Protein AF-A0AA35Y7M1-F1 (afdb_monomer_lite)

Sequence (107 aa):
MTPTKVMKHRSHSNFHRSIEGKSLMVQFGQAGLKLSQIKKAVNTIKTSNVANVTSKQCADVLSEHRKQHRGKYFYGLIKHFQDKTLVDSDQYFSVELPDDGYPRNIF

Organism: Lactuca saligna (NCBI:txid75948)

Secondary structure (DSSP, 8-state):
--------------GGG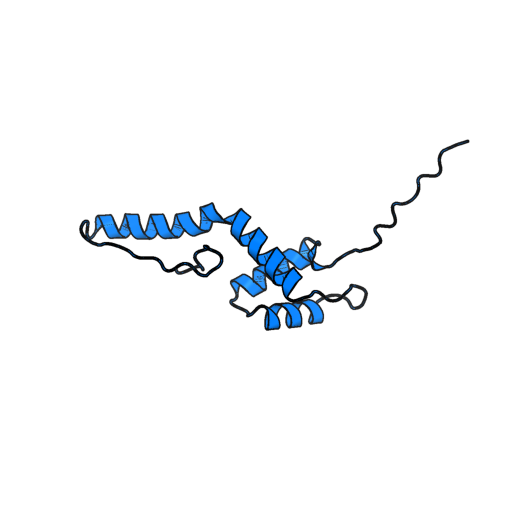SHHHHHHHHHHHHTT--HHHHHHHHHHHS-TTSPPPPHHHHHHHHHHHHHHTHHHHHHHHHHHHHHHHTT-TT-----PPPTTS------

Foldseek 3Di:
DDPDPPPPPPVAPALLVDPVSLVQLQVCVLVVDDLVVSQVVSQVPDDPVHDRDDSVSSVVSNLVVQVVCQVVQVVVVVVVVVVVCVVPVVDDDDDDDPPSRGDRNPD

Structure (mmCIF, N/CA/C/O backbone):
data_AF-A0AA35Y7M1-F1
#
_entry.id   AF-A0AA35Y7M1-F1
#
loop_
_atom_site.group_PDB
_atom_site.id
_atom_site.type_symbol
_atom_site.label_atom_id
_atom_site.label_alt_id
_atom_site.label_comp_id
_atom_site.label_asym_id
_atom_site.label_entity_id
_atom_site.label_seq_id
_atom_site.pdbx_PDB_ins_code
_atom_site.Cartn_x
_atom_site.Cartn_y
_atom_site.Cartn_z
_atom_site.occupancy
_atom_site.B_iso_or_equiv
_atom_site.auth_seq_id
_atom_site.auth_comp_id
_atom_site.auth_asym_id
_atom_site.auth_atom_id
_atom_site.pdbx_PDB_model_num
ATOM 1 N N . MET A 1 1 ? 24.820 35.621 -30.021 1.00 46.97 1 MET A N 1
ATOM 2 C CA . MET A 1 1 ? 24.951 34.306 -29.357 1.00 46.97 1 MET A CA 1
ATOM 3 C C . MET A 1 1 ? 23.638 33.991 -28.665 1.00 46.97 1 MET A C 1
ATOM 5 O O . MET A 1 1 ? 23.301 34.655 -27.695 1.00 46.97 1 MET A O 1
ATOM 9 N N . THR A 1 2 ? 22.869 33.046 -29.198 1.00 56.22 2 THR A N 1
ATOM 10 C CA . THR A 1 2 ? 21.597 32.605 -28.603 1.00 56.22 2 THR A CA 1
ATOM 11 C C . THR A 1 2 ? 21.890 31.395 -27.716 1.00 56.22 2 THR A C 1
ATOM 13 O O . THR A 1 2 ? 22.572 30.486 -28.194 1.00 56.22 2 THR A O 1
ATOM 16 N N . PRO A 1 3 ? 21.430 31.337 -26.454 1.00 54.94 3 PRO A N 1
ATOM 17 C CA . PRO A 1 3 ? 21.679 30.171 -25.624 1.00 54.94 3 PRO A CA 1
ATOM 18 C C . PRO A 1 3 ? 20.950 28.968 -26.227 1.00 54.94 3 PRO A C 1
ATOM 20 O O . PRO A 1 3 ? 19.723 28.966 -26.352 1.00 54.94 3 PRO A O 1
ATOM 23 N N . THR A 1 4 ? 21.703 27.943 -26.623 1.00 60.25 4 THR A N 1
ATOM 24 C CA . THR A 1 4 ? 21.148 26.665 -27.068 1.00 60.25 4 THR A CA 1
ATOM 25 C C . THR A 1 4 ? 20.400 26.059 -25.887 1.00 60.25 4 THR A C 1
ATOM 27 O O . THR A 1 4 ? 20.990 25.743 -24.853 1.00 60.25 4 THR A O 1
ATOM 30 N N . LYS A 1 5 ? 19.076 25.949 -26.009 1.00 59.44 5 LYS A N 1
ATOM 31 C CA . LYS A 1 5 ? 18.209 25.350 -24.995 1.00 59.44 5 LYS A CA 1
ATOM 32 C C . LYS A 1 5 ? 18.630 23.891 -24.835 1.00 59.44 5 LYS A C 1
ATOM 34 O O . LYS A 1 5 ? 18.255 23.049 -25.645 1.00 59.44 5 LYS A O 1
ATOM 39 N N . VAL A 1 6 ? 19.439 23.602 -23.817 1.00 59.50 6 VAL A N 1
ATOM 40 C CA . VAL A 1 6 ? 19.827 22.234 -23.472 1.00 59.50 6 VAL A CA 1
ATOM 41 C C . VAL A 1 6 ? 18.532 21.469 -23.216 1.00 59.50 6 VAL A C 1
ATOM 43 O O . VAL A 1 6 ? 17.821 21.739 -22.243 1.00 59.50 6 VAL A O 1
ATOM 46 N N . MET A 1 7 ? 18.179 20.554 -24.125 1.00 55.28 7 MET A N 1
ATOM 47 C CA . MET A 1 7 ? 17.119 19.584 -23.884 1.00 55.28 7 MET A CA 1
ATOM 48 C C . MET A 1 7 ? 17.495 18.868 -22.594 1.00 55.28 7 MET A C 1
ATOM 50 O O . MET A 1 7 ? 18.494 18.154 -22.549 1.00 55.28 7 MET A O 1
ATOM 54 N N . LYS A 1 8 ? 16.722 19.093 -21.525 1.00 58.91 8 LYS A N 1
ATOM 55 C CA . LYS A 1 8 ? 16.850 18.303 -20.303 1.00 58.91 8 LYS A CA 1
ATOM 56 C C . LYS A 1 8 ? 16.603 16.860 -20.710 1.00 58.91 8 LYS A C 1
ATOM 58 O O . LYS A 1 8 ? 15.454 16.459 -20.893 1.00 58.91 8 LYS A O 1
ATOM 63 N N . HIS A 1 9 ? 17.676 16.101 -20.885 1.00 54.00 9 HIS A N 1
ATOM 64 C CA . HIS A 1 9 ? 17.607 14.666 -21.047 1.00 54.00 9 HIS A CA 1
ATOM 65 C C . HIS A 1 9 ? 16.936 14.161 -19.764 1.00 54.00 9 HIS A C 1
ATOM 67 O O . HIS A 1 9 ? 17.536 14.201 -18.690 1.00 54.00 9 HIS A O 1
ATOM 73 N N . ARG A 1 10 ? 15.641 13.807 -19.819 1.00 55.72 10 ARG A N 1
ATOM 74 C CA . ARG A 1 10 ? 14.951 13.149 -18.698 1.00 55.72 10 ARG A CA 1
ATOM 75 C C . ARG A 1 10 ? 15.538 11.743 -18.616 1.00 55.72 10 ARG A C 1
ATOM 77 O O . ARG A 1 10 ? 14.937 10.790 -19.090 1.00 55.72 10 ARG A O 1
ATOM 84 N N . SER A 1 11 ? 16.741 11.629 -18.064 1.00 55.16 11 SER A N 1
ATOM 85 C CA . SER A 1 11 ? 17.580 10.436 -18.168 1.00 55.16 11 SER A CA 1
ATOM 86 C C . SER A 1 11 ? 17.036 9.213 -17.433 1.00 55.16 11 SER A C 1
ATOM 88 O O . SER A 1 11 ? 17.593 8.138 -17.595 1.00 55.16 11 SER A O 1
ATOM 90 N N . HIS A 1 12 ? 15.930 9.306 -16.686 1.00 55.03 12 HIS A N 1
ATOM 91 C CA . HIS A 1 12 ? 15.341 8.146 -16.017 1.00 55.03 12 HIS A CA 1
ATOM 92 C C . HIS A 1 12 ? 13.812 8.251 -15.968 1.00 55.03 12 HIS A C 1
ATOM 94 O O . HIS A 1 12 ? 13.242 8.708 -14.971 1.00 55.03 12 HIS A O 1
ATOM 100 N N . SER A 1 1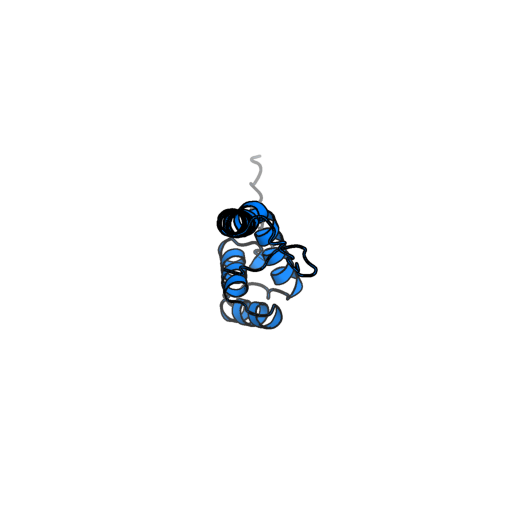3 ? 13.119 7.814 -17.028 1.00 57.50 13 SER A N 1
ATOM 101 C CA . SER A 1 13 ? 11.669 7.572 -16.986 1.00 57.50 13 SER A CA 1
ATOM 102 C C . SER A 1 13 ? 11.383 6.334 -16.129 1.00 57.50 13 SER A C 1
ATOM 104 O O . SER A 1 13 ? 11.066 5.249 -16.608 1.00 57.50 13 SER A O 1
ATOM 106 N N . ASN A 1 14 ? 11.575 6.468 -14.826 1.00 76.69 14 ASN A N 1
ATOM 107 C CA . ASN A 1 14 ? 11.326 5.399 -13.881 1.00 76.69 14 ASN A CA 1
ATOM 108 C C . ASN A 1 14 ? 9.827 5.079 -13.868 1.00 76.69 14 ASN A C 1
ATOM 110 O O . ASN A 1 14 ? 9.035 5.907 -13.418 1.00 76.69 14 ASN A O 1
ATOM 114 N N . PHE A 1 15 ? 9.441 3.885 -14.333 1.00 83.56 15 PHE A N 1
ATOM 115 C CA . PHE A 1 15 ? 8.036 3.473 -14.458 1.00 83.56 15 PHE A CA 1
ATOM 116 C C . PHE A 1 15 ? 7.238 3.698 -13.165 1.00 83.56 15 PHE A C 1
ATOM 118 O O . PHE A 1 15 ? 6.142 4.242 -13.202 1.00 83.56 15 PHE A O 1
ATOM 125 N N . HIS A 1 16 ? 7.827 3.408 -12.000 1.00 81.94 16 HIS A N 1
ATOM 126 C CA . HIS A 1 16 ? 7.200 3.611 -10.685 1.00 81.94 16 HIS A CA 1
ATOM 127 C C . HIS A 1 16 ? 6.885 5.080 -10.336 1.00 81.94 16 HIS A C 1
ATOM 129 O O . HIS A 1 16 ? 6.157 5.346 -9.384 1.00 81.94 16 HIS A O 1
ATOM 135 N N . ARG A 1 17 ? 7.443 6.053 -11.070 1.00 86.88 17 ARG A N 1
ATOM 136 C CA . ARG A 1 17 ? 7.138 7.484 -10.908 1.00 86.88 17 ARG A CA 1
ATOM 137 C C . ARG A 1 17 ? 6.060 7.976 -11.873 1.00 86.88 17 ARG A C 1
ATOM 139 O O . ARG A 1 17 ? 5.486 9.029 -11.601 1.00 86.88 17 ARG A O 1
ATOM 146 N N . SER A 1 18 ? 5.807 7.244 -12.961 1.00 89.25 18 SER A N 1
ATOM 147 C CA . SER A 1 18 ? 4.760 7.563 -13.940 1.00 89.25 18 SER A CA 1
ATOM 148 C C . SER A 1 18 ? 3.363 7.415 -13.334 1.00 89.25 18 SER A C 1
ATOM 150 O O . SER A 1 18 ? 3.183 6.692 -12.350 1.00 89.25 18 SER A O 1
ATOM 152 N N . ILE A 1 19 ? 2.379 8.112 -13.904 1.00 89.06 19 ILE A N 1
ATOM 153 C CA . ILE A 1 19 ? 0.983 8.033 -13.449 1.00 89.06 19 ILE A CA 1
ATOM 154 C C . ILE A 1 19 ? 0.457 6.615 -13.687 1.00 89.06 19 ILE A C 1
ATOM 156 O O . ILE A 1 19 ? -0.143 6.014 -12.798 1.00 89.06 19 ILE A O 1
ATOM 160 N N . GLU A 1 20 ? 0.773 6.052 -14.849 1.00 90.19 20 GLU A N 1
ATOM 161 C CA . GLU A 1 20 ? 0.390 4.715 -15.287 1.00 90.19 20 GLU A CA 1
ATOM 162 C C . GLU A 1 20 ? 0.973 3.650 -14.354 1.00 90.19 20 GLU A C 1
ATOM 164 O O . GLU A 1 20 ? 0.254 2.787 -13.850 1.00 90.19 20 GLU A O 1
ATOM 169 N N . GLY A 1 21 ? 2.271 3.745 -14.053 1.00 91.69 21 GLY A N 1
ATOM 170 C CA . GLY A 1 21 ? 2.945 2.798 -13.172 1.00 91.69 21 GLY A CA 1
ATOM 171 C C . GLY A 1 21 ? 2.452 2.867 -11.731 1.00 91.69 21 GLY A C 1
ATOM 172 O O . GLY A 1 21 ? 2.255 1.821 -11.111 1.00 91.69 21 GLY A O 1
ATOM 173 N N . LYS A 1 22 ? 2.190 4.072 -11.204 1.00 93.56 22 LYS A N 1
ATOM 174 C CA . LYS A 1 22 ? 1.574 4.230 -9.879 1.00 93.56 22 LYS A CA 1
ATOM 175 C C . LYS A 1 22 ? 0.165 3.645 -9.843 1.00 93.56 22 LYS A C 1
ATOM 177 O O . LYS A 1 22 ? -0.151 2.906 -8.916 1.00 93.56 22 LYS A O 1
ATOM 182 N N . SER A 1 23 ? -0.647 3.934 -10.860 1.00 94.12 23 SER A N 1
ATOM 183 C CA . SER A 1 23 ? -2.022 3.440 -10.966 1.00 94.12 23 SER A CA 1
ATOM 184 C C . SER A 1 23 ? -2.074 1.912 -10.995 1.00 94.12 23 SER A C 1
ATOM 186 O O . SER A 1 23 ? -2.798 1.313 -10.204 1.00 94.12 23 SER A O 1
ATOM 188 N N . LEU A 1 24 ? -1.238 1.263 -11.814 1.00 94.44 24 LEU A N 1
ATOM 189 C CA . LEU A 1 24 ? -1.154 -0.201 -11.868 1.00 94.44 24 LEU A CA 1
ATOM 190 C C . LEU A 1 24 ? -0.764 -0.812 -10.517 1.00 94.44 24 LEU A C 1
ATOM 192 O O . LEU A 1 24 ? -1.382 -1.776 -10.070 1.00 94.44 24 LEU A O 1
ATOM 196 N N . MET A 1 25 ? 0.241 -0.245 -9.840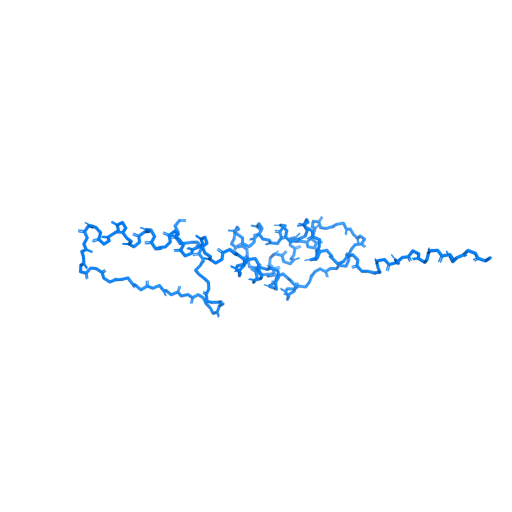 1.00 95.00 25 MET A N 1
ATOM 197 C CA . MET A 1 25 ? 0.656 -0.729 -8.519 1.00 95.00 25 MET A CA 1
ATOM 198 C C . MET A 1 25 ? -0.475 -0.624 -7.499 1.00 95.00 25 MET A C 1
ATOM 200 O O . MET A 1 25 ? -0.705 -1.575 -6.756 1.00 95.00 25 MET A O 1
ATOM 204 N N . VAL A 1 26 ? -1.186 0.506 -7.483 1.00 93.38 26 VAL A N 1
ATOM 205 C CA . VAL A 1 26 ? -2.328 0.740 -6.593 1.00 93.38 26 VAL A CA 1
ATOM 206 C C . VAL A 1 26 ? -3.462 -0.239 -6.871 1.00 93.38 26 VAL A C 1
ATOM 208 O O . VAL A 1 26 ? -3.941 -0.856 -5.924 1.00 93.38 26 VAL A O 1
ATOM 211 N N . GLN A 1 27 ? -3.844 -0.439 -8.134 1.00 94.00 27 GLN A N 1
ATOM 212 C CA . GLN A 1 27 ? -4.909 -1.375 -8.513 1.00 94.00 27 GLN A CA 1
ATOM 213 C C . GLN A 1 27 ? -4.587 -2.803 -8.064 1.00 94.00 27 GLN A C 1
ATOM 215 O O . GLN A 1 27 ? -5.419 -3.461 -7.442 1.00 94.00 27 GLN A O 1
ATOM 220 N N . PHE A 1 28 ? -3.354 -3.271 -8.282 1.00 93.75 28 PHE A N 1
ATOM 221 C CA . PHE A 1 28 ? -2.941 -4.584 -7.785 1.00 93.75 28 PHE A CA 1
ATOM 222 C C . PHE A 1 28 ? -2.899 -4.656 -6.255 1.00 93.75 28 PHE A C 1
ATOM 224 O O . PHE A 1 28 ? -3.253 -5.685 -5.682 1.00 93.75 28 PHE A O 1
ATOM 231 N N . GLY A 1 29 ? -2.496 -3.574 -5.584 1.00 90.69 29 GLY A N 1
ATOM 232 C CA . GLY A 1 29 ? -2.546 -3.486 -4.126 1.00 90.69 29 GLY A CA 1
ATOM 233 C C . GLY A 1 29 ? -3.972 -3.553 -3.576 1.00 90.69 29 GLY A C 1
ATOM 234 O O . GLY A 1 29 ? -4.208 -4.235 -2.583 1.00 90.69 29 GLY A O 1
ATOM 235 N N . GLN A 1 30 ? -4.926 -2.895 -4.236 1.00 87.38 30 GLN A N 1
ATOM 236 C CA . GLN A 1 30 ? -6.351 -2.937 -3.891 1.00 87.38 30 GLN A CA 1
ATOM 237 C C . GLN A 1 30 ? -6.974 -4.308 -4.170 1.00 87.38 30 GLN A C 1
ATOM 239 O O . GLN A 1 30 ? -7.801 -4.762 -3.390 1.00 87.38 30 GLN A O 1
ATOM 244 N N . ALA A 1 31 ? -6.517 -5.005 -5.212 1.00 89.50 31 ALA A N 1
ATOM 245 C CA . ALA A 1 31 ? -6.887 -6.392 -5.493 1.00 89.50 31 ALA A CA 1
ATOM 246 C C . ALA A 1 31 ? -6.251 -7.417 -4.524 1.00 89.50 31 ALA A C 1
ATOM 248 O O . ALA A 1 31 ? -6.423 -8.620 -4.700 1.00 89.50 31 ALA A O 1
ATOM 249 N N . GLY A 1 32 ? -5.500 -6.969 -3.509 1.00 87.06 32 GLY A N 1
ATOM 250 C CA . GLY A 1 32 ? -4.962 -7.832 -2.454 1.00 87.06 32 GLY A CA 1
ATOM 251 C C . GLY A 1 32 ? -3.686 -8.597 -2.822 1.00 87.06 32 GLY A C 1
ATOM 252 O O . GLY A 1 32 ? -3.294 -9.514 -2.100 1.00 87.06 32 GLY A O 1
ATOM 253 N N . LEU A 1 33 ? -3.005 -8.243 -3.918 1.00 91.62 33 LEU A N 1
ATOM 254 C CA . LEU A 1 33 ? -1.771 -8.926 -4.314 1.00 91.62 33 LEU A CA 1
ATOM 255 C C . LEU A 1 33 ? -0.626 -8.628 -3.334 1.00 91.62 33 LEU A C 1
ATOM 257 O O . LEU A 1 33 ? -0.419 -7.498 -2.888 1.00 91.62 33 LEU A O 1
ATOM 261 N N . LYS A 1 34 ? 0.203 -9.642 -3.060 1.00 91.06 34 LYS A N 1
ATOM 262 C CA . LYS A 1 34 ? 1.448 -9.469 -2.295 1.00 91.06 34 LYS A CA 1
ATOM 263 C C . LYS A 1 34 ? 2.455 -8.646 -3.099 1.00 91.06 34 LYS A C 1
ATOM 265 O O . LYS A 1 34 ? 2.529 -8.768 -4.320 1.00 91.06 34 LYS A O 1
ATOM 270 N N . LEU A 1 35 ? 3.329 -7.893 -2.425 1.00 90.62 35 LEU A N 1
ATOM 271 C CA . LEU A 1 35 ? 4.362 -7.061 -3.072 1.00 90.62 35 LEU A CA 1
ATOM 272 C C . LEU A 1 35 ? 5.201 -7.813 -4.120 1.00 90.62 35 LEU A C 1
ATOM 274 O O . LEU A 1 35 ? 5.533 -7.256 -5.166 1.00 90.62 35 LEU A O 1
ATOM 278 N N . SER A 1 36 ? 5.527 -9.083 -3.865 1.00 92.69 36 SER A N 1
ATOM 279 C CA . SER A 1 36 ? 6.252 -9.938 -4.812 1.00 92.69 36 SER A CA 1
ATOM 280 C C . SER A 1 36 ? 5.462 -10.197 -6.101 1.00 92.69 36 SER A C 1
ATOM 282 O O . SER A 1 36 ? 6.046 -10.159 -7.186 1.00 92.69 36 SER A O 1
ATOM 284 N N . GLN A 1 37 ? 4.148 -10.407 -5.990 1.00 95.06 37 GLN A N 1
ATOM 285 C CA . GLN A 1 37 ? 3.228 -10.596 -7.113 1.00 95.06 37 GLN A CA 1
ATOM 286 C C . GLN A 1 37 ? 3.027 -9.286 -7.877 1.00 95.06 37 GLN A C 1
ATOM 288 O O . GLN A 1 37 ? 3.132 -9.291 -9.099 1.00 95.06 37 GLN A O 1
ATOM 293 N N . ILE A 1 38 ? 2.851 -8.162 -7.171 1.00 94.81 38 ILE A N 1
ATOM 294 C CA . ILE A 1 38 ? 2.740 -6.826 -7.780 1.00 94.81 38 ILE A CA 1
ATOM 295 C C . ILE A 1 38 ? 3.993 -6.512 -8.597 1.00 94.81 38 ILE A C 1
ATOM 297 O O . ILE A 1 38 ? 3.893 -6.163 -9.769 1.00 94.81 38 ILE A O 1
ATOM 301 N N . LYS A 1 39 ? 5.187 -6.693 -8.013 1.00 95.19 39 LYS A N 1
ATOM 302 C CA . LYS A 1 39 ? 6.465 -6.506 -8.717 1.00 95.19 39 LYS A CA 1
ATOM 303 C C . LYS A 1 39 ? 6.519 -7.340 -9.999 1.00 95.19 39 LYS A C 1
ATOM 305 O O . LYS A 1 39 ? 6.944 -6.836 -11.035 1.00 95.19 39 LYS A O 1
ATOM 310 N N . LYS A 1 40 ? 6.131 -8.618 -9.920 1.00 95.62 40 LYS A N 1
ATOM 311 C CA . LYS A 1 40 ? 6.138 -9.526 -11.073 1.00 95.62 40 LYS A CA 1
ATOM 312 C C . LYS A 1 40 ? 5.175 -9.029 -12.153 1.00 95.62 40 LYS A C 1
ATOM 314 O O . LYS A 1 40 ? 5.622 -8.789 -13.266 1.00 95.62 40 LYS A O 1
ATOM 319 N N . ALA A 1 41 ? 3.911 -8.793 -11.804 1.00 95.06 41 ALA A N 1
ATOM 320 C CA . ALA A 1 41 ? 2.874 -8.339 -12.729 1.00 95.06 41 ALA A CA 1
ATOM 321 C C . ALA A 1 41 ? 3.242 -7.012 -13.409 1.00 95.06 41 ALA A C 1
ATOM 323 O O . ALA A 1 41 ? 3.205 -6.907 -14.631 1.00 95.06 41 ALA A O 1
ATOM 324 N N . VAL A 1 42 ? 3.694 -6.023 -12.634 1.00 93.06 42 VAL A N 1
ATOM 325 C CA . VAL A 1 42 ? 4.123 -4.723 -13.165 1.00 93.06 42 VAL A CA 1
ATOM 326 C C . VAL A 1 42 ? 5.284 -4.871 -14.149 1.00 93.06 42 VAL A C 1
ATOM 328 O O . VAL A 1 42 ? 5.266 -4.262 -15.217 1.00 93.06 42 VAL A O 1
ATOM 331 N N . ASN A 1 43 ? 6.287 -5.689 -13.821 1.00 93.00 43 ASN A N 1
ATOM 332 C CA . ASN A 1 43 ? 7.429 -5.897 -14.710 1.00 93.00 43 ASN A CA 1
ATOM 333 C C . ASN A 1 43 ? 7.087 -6.712 -15.963 1.00 93.00 43 ASN A C 1
ATOM 335 O O . ASN A 1 43 ? 7.795 -6.571 -16.955 1.00 93.00 43 ASN A O 1
ATOM 339 N N . THR A 1 44 ? 6.028 -7.523 -15.928 1.00 92.56 44 THR A N 1
ATOM 340 C CA . THR A 1 44 ? 5.492 -8.224 -17.103 1.00 92.56 44 THR A CA 1
ATOM 341 C C . THR A 1 44 ? 4.707 -7.286 -18.023 1.00 92.56 44 THR A C 1
ATOM 343 O O . THR A 1 44 ? 4.786 -7.436 -19.235 1.00 92.56 44 THR A O 1
ATOM 346 N N . ILE A 1 45 ? 3.963 -6.325 -17.467 1.00 89.62 45 ILE A N 1
ATOM 347 C CA . ILE A 1 45 ? 3.073 -5.433 -18.236 1.00 89.62 45 ILE A CA 1
ATOM 348 C C . ILE A 1 45 ? 3.822 -4.237 -18.835 1.00 89.62 45 ILE A C 1
ATOM 350 O O . ILE A 1 45 ? 3.451 -3.741 -19.897 1.00 89.62 45 ILE A O 1
ATOM 354 N N . LYS A 1 46 ? 4.862 -3.735 -18.161 1.00 84.88 46 LYS A N 1
ATOM 355 C CA . LYS A 1 46 ? 5.617 -2.580 -18.663 1.00 84.88 46 LYS A CA 1
ATOM 356 C C . LYS A 1 46 ? 6.288 -2.899 -20.006 1.00 84.88 46 LYS A C 1
ATOM 358 O O . LYS A 1 46 ? 6.773 -4.005 -20.235 1.00 84.88 46 LYS A O 1
ATOM 363 N N . THR A 1 47 ? 6.432 -1.884 -20.851 1.00 76.88 47 THR A N 1
ATOM 364 C CA . THR A 1 47 ? 7.223 -1.979 -22.084 1.00 76.88 47 THR A CA 1
ATOM 365 C C . THR A 1 47 ? 8.689 -2.303 -21.778 1.00 76.88 47 THR A C 1
ATOM 367 O O . THR A 1 47 ? 9.264 -1.766 -20.824 1.00 76.88 47 THR A O 1
ATOM 370 N N . SER A 1 48 ? 9.317 -3.129 -22.618 1.00 73.00 48 SER A N 1
ATOM 371 C CA . SER A 1 48 ? 10.695 -3.628 -22.455 1.00 73.00 48 SER A CA 1
ATOM 372 C C . SER A 1 48 ? 11.759 -2.536 -22.292 1.00 73.00 48 SER A C 1
ATOM 374 O O . SER A 1 48 ? 12.786 -2.780 -21.669 1.00 73.00 48 SER A O 1
ATOM 376 N N . ASN A 1 49 ? 11.501 -1.321 -22.784 1.00 78.81 49 ASN A N 1
ATOM 377 C CA . ASN A 1 49 ? 12.465 -0.215 -22.795 1.00 78.81 49 ASN A CA 1
ATOM 378 C C . ASN A 1 49 ? 12.600 0.529 -21.453 1.00 78.81 49 ASN A C 1
ATOM 380 O O . ASN A 1 49 ? 13.363 1.488 -21.359 1.00 78.81 49 ASN A O 1
ATOM 384 N N . VAL A 1 50 ? 11.862 0.125 -20.412 1.00 80.69 50 VAL A N 1
ATOM 385 C CA . VAL A 1 50 ? 11.892 0.785 -19.098 1.00 80.69 50 VAL A CA 1
ATOM 386 C C . VAL A 1 50 ? 12.500 -0.134 -18.044 1.00 80.69 50 VAL A C 1
ATOM 388 O O . VAL A 1 50 ? 12.236 -1.335 -18.031 1.00 80.69 50 VAL A O 1
ATOM 391 N N . ALA A 1 51 ? 13.287 0.425 -17.121 1.00 85.94 51 ALA A N 1
ATOM 392 C CA . ALA A 1 51 ? 13.897 -0.323 -16.025 1.00 85.94 51 ALA A CA 1
ATOM 393 C C . ALA A 1 51 ? 12.863 -1.100 -15.187 1.00 85.94 51 ALA A C 1
ATOM 395 O O . ALA A 1 51 ? 11.718 -0.671 -15.012 1.00 85.94 51 ALA A O 1
ATOM 396 N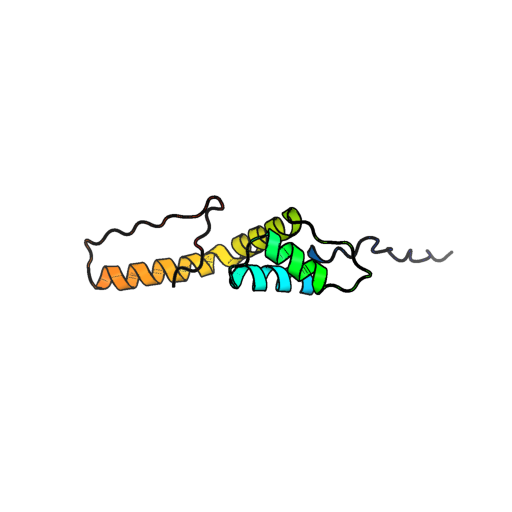 N . ASN A 1 52 ? 13.286 -2.250 -14.655 1.00 89.12 52 ASN A N 1
ATOM 397 C CA . ASN A 1 52 ? 12.455 -3.047 -13.761 1.00 89.12 52 ASN A CA 1
ATOM 398 C C . ASN A 1 52 ? 12.171 -2.306 -12.456 1.00 89.12 52 ASN A C 1
ATOM 400 O O . ASN A 1 52 ? 13.050 -1.685 -11.860 1.00 89.12 52 ASN A O 1
ATOM 404 N N . VAL A 1 53 ? 10.931 -2.424 -11.996 1.00 90.62 53 VAL A N 1
ATOM 405 C CA . VAL A 1 53 ? 10.508 -1.951 -10.687 1.00 90.62 53 VAL A CA 1
ATOM 406 C C . VAL A 1 53 ? 10.937 -2.954 -9.618 1.00 90.62 53 VAL A C 1
ATOM 408 O O . VAL A 1 53 ? 10.855 -4.172 -9.816 1.00 90.62 53 VAL A O 1
ATOM 411 N N . THR A 1 54 ? 11.383 -2.448 -8.471 1.00 92.12 54 THR A N 1
ATOM 412 C CA . THR A 1 54 ? 11.746 -3.252 -7.296 1.00 92.12 54 THR A CA 1
ATOM 413 C C . THR A 1 54 ? 10.577 -3.406 -6.319 1.00 92.12 54 THR A C 1
ATOM 415 O O . THR A 1 54 ? 9.656 -2.592 -6.295 1.00 92.12 54 THR A O 1
ATOM 418 N N . SER A 1 55 ? 10.622 -4.420 -5.442 1.00 89.81 55 SER A N 1
ATOM 419 C CA . SER A 1 55 ? 9.599 -4.587 -4.393 1.00 89.81 55 SER A CA 1
ATOM 420 C C . SER A 1 55 ? 9.497 -3.359 -3.482 1.00 89.81 55 SER A C 1
ATOM 422 O O . SER A 1 55 ? 8.396 -2.994 -3.082 1.00 89.81 55 SER A O 1
ATOM 424 N N . LYS A 1 56 ? 10.633 -2.709 -3.186 1.00 91.38 56 LYS A N 1
ATOM 425 C CA . LYS A 1 56 ? 10.685 -1.483 -2.381 1.00 91.38 56 LYS A CA 1
ATOM 426 C C . LYS A 1 56 ? 9.934 -0.341 -3.061 1.00 91.38 56 LYS A C 1
ATOM 428 O O . LYS A 1 56 ? 9.085 0.271 -2.438 1.00 91.38 56 LYS A O 1
ATOM 433 N N . GLN A 1 57 ? 10.159 -0.131 -4.357 1.00 92.50 57 GLN A N 1
ATOM 434 C CA . GLN A 1 57 ? 9.446 0.901 -5.116 1.00 92.50 57 GLN A CA 1
ATOM 435 C C . GLN A 1 57 ? 7.932 0.656 -5.153 1.00 92.50 57 GLN A C 1
ATOM 437 O O . GLN A 1 57 ? 7.164 1.603 -5.006 1.00 92.50 57 GLN A O 1
ATOM 442 N N . CYS A 1 58 ? 7.491 -0.599 -5.296 1.00 92.56 58 CYS A N 1
ATOM 443 C CA . CYS A 1 58 ? 6.069 -0.934 -5.173 1.00 92.56 58 CYS A CA 1
ATOM 444 C C . CYS A 1 58 ? 5.531 -0.611 -3.769 1.00 92.56 58 CYS A C 1
ATOM 446 O O . CYS A 1 58 ? 4.446 -0.049 -3.641 1.00 92.56 58 CYS A O 1
ATOM 448 N N . ALA A 1 59 ? 6.282 -0.951 -2.717 1.00 90.38 59 ALA A N 1
ATOM 449 C CA . ALA A 1 59 ? 5.892 -0.680 -1.335 1.00 90.38 59 ALA A CA 1
ATOM 450 C C . ALA A 1 59 ? 5.785 0.822 -1.049 1.00 90.38 59 ALA A C 1
ATOM 452 O O . ALA A 1 59 ? 4.796 1.253 -0.459 1.00 90.38 59 ALA A O 1
ATOM 453 N N . ASP A 1 60 ? 6.750 1.610 -1.522 1.00 91.94 60 ASP A N 1
ATOM 454 C CA . ASP A 1 60 ? 6.775 3.063 -1.363 1.00 91.94 60 ASP A CA 1
ATOM 455 C C . ASP A 1 60 ? 5.553 3.703 -2.040 1.00 91.94 60 ASP A C 1
ATOM 457 O O . ASP A 1 60 ? 4.830 4.469 -1.409 1.00 91.94 60 ASP A O 1
ATOM 461 N N . VAL A 1 61 ? 5.253 3.331 -3.293 1.00 92.56 61 VAL A N 1
ATOM 462 C CA . VAL A 1 61 ? 4.071 3.834 -4.022 1.00 92.56 61 VAL A CA 1
ATOM 463 C C . VAL A 1 61 ? 2.775 3.515 -3.279 1.00 92.56 61 VAL A C 1
ATOM 465 O O . VAL A 1 61 ? 1.917 4.384 -3.122 1.00 92.56 61 VAL A O 1
ATOM 468 N N . LEU A 1 62 ? 2.632 2.277 -2.803 1.00 90.62 62 LEU A N 1
ATOM 469 C CA . LEU A 1 62 ? 1.445 1.853 -2.069 1.00 90.62 62 LEU A CA 1
ATOM 470 C C . LEU A 1 62 ? 1.314 2.558 -0.716 1.00 90.62 62 LEU A C 1
ATOM 472 O O . LEU A 1 62 ? 0.206 2.917 -0.324 1.00 90.62 62 LEU A O 1
ATOM 476 N N . SER A 1 63 ? 2.428 2.762 -0.013 1.00 88.19 63 SER A N 1
ATOM 477 C CA . SER A 1 63 ? 2.469 3.501 1.249 1.00 88.19 63 SER A CA 1
ATOM 478 C C . SER A 1 63 ? 2.031 4.950 1.044 1.00 88.19 63 SER A C 1
ATOM 480 O O . SER A 1 63 ? 1.123 5.419 1.728 1.00 88.19 63 SER A O 1
ATOM 482 N N . GLU A 1 64 ? 2.583 5.639 0.044 1.00 89.44 64 GLU A N 1
ATOM 483 C CA . GLU A 1 64 ? 2.205 7.021 -0.271 1.00 89.44 64 GLU A CA 1
ATOM 484 C C . GLU A 1 64 ? 0.735 7.146 -0.687 1.00 89.44 64 GLU A C 1
ATOM 486 O O . GLU A 1 64 ? 0.033 8.035 -0.205 1.00 89.44 64 GLU A O 1
ATOM 491 N N . HIS A 1 65 ? 0.224 6.216 -1.498 1.00 88.88 65 HIS A N 1
ATOM 492 C CA . HIS A 1 65 ? -1.199 6.184 -1.834 1.00 88.88 65 HIS A CA 1
ATOM 493 C C . HIS A 1 65 ? -2.077 6.022 -0.581 1.00 88.88 65 HIS A C 1
ATOM 495 O O . HIS A 1 65 ? -3.067 6.734 -0.412 1.00 88.88 65 HIS A O 1
ATOM 501 N N . ARG A 1 66 ? -1.705 5.135 0.354 1.00 82.50 66 ARG A N 1
ATOM 502 C CA . ARG A 1 66 ? -2.436 4.987 1.624 1.00 82.50 66 ARG A CA 1
ATOM 503 C C . ARG A 1 66 ? -2.410 6.271 2.446 1.00 82.50 66 ARG A C 1
ATOM 505 O O . ARG A 1 66 ? -3.455 6.666 2.957 1.00 82.50 66 ARG A O 1
ATOM 512 N N . LYS A 1 67 ? -1.267 6.965 2.513 1.00 84.31 67 LYS A N 1
ATOM 513 C CA . LYS A 1 67 ? -1.146 8.260 3.204 1.00 84.31 67 LYS A CA 1
ATOM 514 C C . LYS A 1 67 ? -2.084 9.321 2.631 1.00 84.31 67 LYS A C 1
ATOM 516 O O . LYS A 1 67 ? -2.724 10.036 3.396 1.00 84.31 67 LYS A O 1
ATOM 521 N N . GLN A 1 68 ? -2.193 9.396 1.308 1.00 84.75 68 GLN A N 1
ATOM 522 C CA . GLN A 1 68 ? -3.058 10.366 0.630 1.00 84.75 68 GLN A CA 1
ATOM 523 C C . GLN A 1 68 ? -4.549 10.092 0.856 1.00 84.75 68 GLN A C 1
ATOM 525 O O . GLN A 1 68 ? -5.343 11.023 0.940 1.00 84.75 68 GLN A O 1
ATOM 530 N N . HIS A 1 69 ? -4.935 8.824 1.005 1.00 79.56 69 HIS A N 1
ATOM 531 C CA . HIS A 1 69 ? -6.336 8.420 1.133 1.00 79.56 69 HIS A CA 1
ATOM 532 C C . HIS A 1 69 ? -6.774 8.091 2.570 1.00 79.56 69 HIS A C 1
ATOM 534 O O . HIS A 1 69 ? -7.871 7.566 2.760 1.00 79.56 69 HIS A O 1
ATOM 540 N N . ARG A 1 70 ? -5.969 8.441 3.587 1.00 74.00 70 ARG A N 1
ATOM 541 C CA . ARG A 1 70 ? -6.242 8.170 5.016 1.00 74.00 70 ARG A CA 1
ATOM 542 C C . ARG A 1 70 ? -7.663 8.541 5.433 1.00 74.00 70 ARG A C 1
ATOM 544 O O . ARG A 1 70 ? -8.380 7.698 5.958 1.00 74.00 70 ARG A O 1
ATOM 551 N N . GLY A 1 71 ? -8.081 9.778 5.155 1.00 75.88 71 GLY A N 1
ATOM 552 C CA . GLY A 1 71 ? -9.399 10.270 5.564 1.00 75.88 71 GLY A CA 1
ATOM 553 C C . GLY A 1 71 ? -10.547 9.423 5.012 1.00 75.88 71 GLY A C 1
ATOM 554 O O . GLY A 1 71 ? -11.494 9.132 5.733 1.00 75.88 71 GLY A O 1
ATOM 555 N N . LYS A 1 72 ? -10.426 8.942 3.767 1.00 78.06 72 LYS A N 1
ATOM 556 C CA . LYS A 1 72 ? -11.454 8.111 3.130 1.00 78.06 72 LYS A CA 1
ATOM 557 C C . LYS A 1 72 ? -11.563 6.727 3.777 1.00 78.06 72 LYS A C 1
ATOM 559 O O . LYS A 1 72 ? -12.676 6.253 3.980 1.00 78.06 72 LYS A O 1
ATOM 564 N N . TYR A 1 73 ? -10.436 6.096 4.115 1.00 73.00 73 TYR A N 1
ATOM 565 C CA . TYR A 1 73 ? -10.449 4.776 4.758 1.00 73.00 73 TYR A CA 1
ATOM 566 C C . TYR A 1 73 ? -11.004 4.835 6.186 1.00 73.00 73 TYR A C 1
ATOM 568 O O . TYR A 1 73 ? -11.783 3.969 6.573 1.00 73.00 73 TYR A O 1
ATOM 576 N N . PHE A 1 74 ? -10.666 5.878 6.950 1.00 78.00 74 PHE A N 1
ATOM 577 C CA . PHE A 1 74 ? -11.226 6.061 8.291 1.00 78.00 74 PHE A CA 1
ATOM 578 C C . PHE A 1 74 ? -12.696 6.471 8.267 1.00 78.00 74 PHE A C 1
ATOM 580 O O . PHE A 1 74 ? -13.442 6.052 9.142 1.00 78.00 74 PHE A O 1
ATOM 587 N N . TYR A 1 75 ? -13.136 7.239 7.269 1.00 83.31 75 TYR A N 1
ATOM 588 C CA . TYR A 1 75 ? -14.532 7.659 7.171 1.00 83.31 75 TYR A CA 1
ATOM 589 C C . TYR A 1 75 ? -15.502 6.470 7.141 1.00 83.31 75 TYR A C 1
ATOM 591 O O . TYR A 1 75 ? -16.462 6.461 7.905 1.00 83.31 75 TYR A O 1
ATOM 599 N N . GLY A 1 76 ? -15.232 5.448 6.318 1.00 79.81 76 GLY A N 1
ATOM 600 C CA . GLY A 1 76 ? -16.081 4.251 6.255 1.00 79.81 76 GLY A CA 1
ATOM 601 C C . GLY A 1 76 ? -16.149 3.504 7.590 1.00 79.81 76 GLY A C 1
ATOM 602 O O . GLY A 1 76 ? -17.226 3.117 8.032 1.00 79.81 76 GLY A O 1
ATOM 603 N N . LEU A 1 77 ? -15.007 3.388 8.272 1.00 82.00 77 LEU A N 1
ATOM 604 C CA . LEU A 1 77 ? -14.895 2.762 9.590 1.00 82.00 77 LEU A CA 1
ATOM 605 C C . LEU A 1 77 ? -15.654 3.524 10.677 1.00 82.00 77 LEU A C 1
ATOM 607 O O . LEU A 1 77 ? -16.428 2.932 11.422 1.00 82.00 77 LEU A O 1
ATOM 611 N N . ILE A 1 78 ? -15.472 4.843 10.729 1.00 85.31 78 ILE A N 1
ATOM 612 C CA . ILE A 1 78 ? -16.176 5.717 11.668 1.00 85.31 78 ILE A CA 1
ATOM 613 C C . ILE A 1 78 ? -17.681 5.637 11.422 1.00 85.31 78 ILE A C 1
ATOM 615 O O . ILE A 1 78 ? -18.434 5.483 12.376 1.00 85.31 78 ILE A O 1
ATOM 619 N N . LYS A 1 79 ? -18.122 5.693 10.159 1.00 87.31 79 LYS A N 1
ATOM 620 C CA . LYS A 1 79 ? -19.539 5.563 9.809 1.00 87.31 79 LYS A CA 1
ATOM 621 C C . LYS A 1 79 ? -20.117 4.225 10.250 1.00 87.31 79 LYS A C 1
ATOM 623 O O . LYS A 1 79 ? -21.176 4.220 10.862 1.00 87.31 79 LYS A O 1
ATOM 628 N N . HIS A 1 80 ? -19.405 3.125 10.013 1.00 85.12 80 HIS A N 1
ATOM 629 C CA . HIS A 1 80 ? -19.835 1.805 10.463 1.00 85.12 80 HIS A CA 1
ATOM 630 C C . HIS A 1 80 ? -20.003 1.737 11.986 1.00 85.12 80 HIS A C 1
ATOM 632 O O . HIS A 1 80 ? -20.998 1.205 12.473 1.00 85.12 80 HIS A O 1
ATOM 638 N N . PHE A 1 81 ? -19.054 2.294 12.744 1.00 86.31 81 PHE A N 1
ATOM 639 C CA . PHE A 1 81 ? -19.155 2.334 14.202 1.00 86.31 81 PHE A CA 1
ATOM 640 C C . PHE A 1 81 ? -20.291 3.225 14.677 1.00 86.31 81 PHE A C 1
ATOM 642 O O . PHE A 1 81 ? -21.072 2.783 15.506 1.00 86.31 81 PHE A O 1
ATOM 649 N N . GLN A 1 82 ? -20.446 4.420 14.107 1.00 88.50 82 GLN A N 1
ATOM 650 C CA . GLN A 1 82 ? -21.572 5.300 14.418 1.00 88.50 82 GLN A CA 1
ATOM 651 C C . GLN A 1 82 ? -22.917 4.605 14.186 1.00 88.50 82 GLN A C 1
ATOM 653 O O . GLN A 1 82 ? -23.788 4.675 15.047 1.00 88.50 82 GLN A O 1
ATOM 658 N N . ASP A 1 83 ? -23.073 3.903 13.061 1.00 89.25 83 ASP A N 1
ATOM 659 C CA . ASP A 1 83 ? -24.314 3.201 12.735 1.00 89.25 83 ASP A CA 1
ATOM 660 C C . ASP A 1 83 ? -24.582 2.044 13.719 1.00 89.25 83 ASP A C 1
ATOM 662 O O . ASP A 1 83 ? -25.731 1.812 14.087 1.00 89.25 83 ASP A O 1
ATOM 666 N N . LYS A 1 84 ? -23.541 1.352 14.206 1.00 86.12 84 LYS A N 1
ATOM 667 C CA . LYS A 1 84 ? -23.696 0.314 15.237 1.00 86.12 84 LYS A CA 1
ATOM 668 C C . LYS A 1 84 ? -23.956 0.867 16.637 1.00 86.12 84 LYS A C 1
ATOM 670 O O . LYS A 1 84 ? -24.765 0.287 17.353 1.00 86.12 84 LYS A O 1
ATOM 675 N N . THR A 1 85 ? -23.346 1.988 17.016 1.00 86.88 85 THR A N 1
ATOM 676 C CA . THR A 1 85 ? -23.590 2.636 18.316 1.00 86.88 85 THR A CA 1
ATOM 677 C C . THR A 1 85 ? -25.038 3.125 18.451 1.00 86.88 85 THR A C 1
ATOM 679 O O . THR A 1 85 ? -25.550 3.213 19.561 1.00 86.88 85 THR A O 1
ATOM 682 N N . LEU A 1 86 ? -25.731 3.403 17.337 1.00 87.88 86 LEU A N 1
ATOM 683 C CA . LEU A 1 86 ? -27.175 3.681 17.350 1.00 87.88 86 LEU A CA 1
ATOM 684 C C . LEU A 1 86 ? -28.027 2.456 17.722 1.00 87.88 86 LEU A C 1
ATOM 686 O O . LEU A 1 86 ? -29.166 2.624 18.150 1.00 87.88 86 LEU A O 1
ATOM 690 N N . VAL A 1 87 ? -27.504 1.244 17.521 1.00 86.69 87 VAL A N 1
ATOM 691 C CA . VAL A 1 87 ? -28.194 -0.022 17.813 1.00 86.69 87 VAL A CA 1
ATOM 692 C C . VAL A 1 87 ? -27.856 -0.519 19.219 1.00 86.69 87 VAL A C 1
ATOM 694 O O . VAL A 1 87 ? -28.743 -1.003 19.916 1.00 86.69 87 VAL A O 1
ATOM 697 N N . ASP A 1 88 ? -26.596 -0.387 19.633 1.00 88.38 88 ASP A N 1
ATOM 698 C CA . ASP A 1 88 ? -26.102 -0.780 20.954 1.00 88.38 88 ASP A CA 1
ATOM 699 C C . ASP A 1 88 ? -25.028 0.214 21.424 1.00 88.38 88 ASP A C 1
ATOM 701 O O . ASP A 1 88 ? -23.913 0.251 20.895 1.00 88.38 88 ASP A O 1
ATOM 705 N N . SER A 1 89 ? -25.378 1.050 22.405 1.00 82.25 89 SER A N 1
ATOM 706 C CA . SER A 1 89 ? -24.497 2.104 22.916 1.00 82.25 89 SER A CA 1
ATOM 707 C C . SER A 1 89 ? -23.357 1.584 23.788 1.00 82.25 89 SER A C 1
ATOM 709 O O . SER A 1 89 ? -22.369 2.296 23.965 1.00 82.25 89 SER A O 1
ATOM 711 N N . ASP A 1 90 ? -23.480 0.363 24.311 1.00 85.62 90 ASP A N 1
ATOM 712 C CA . ASP A 1 90 ? -22.514 -0.224 25.243 1.00 85.62 90 ASP A CA 1
ATOM 713 C C . ASP A 1 90 ? -21.479 -1.095 24.510 1.00 85.62 90 ASP A C 1
ATOM 715 O O . ASP A 1 90 ? -20.533 -1.622 25.106 1.00 85.62 90 ASP A O 1
ATOM 719 N N . GLN A 1 91 ? -21.622 -1.226 23.186 1.00 82.19 91 GLN A N 1
ATOM 720 C CA . GLN A 1 91 ? -20.720 -1.993 22.344 1.00 82.19 91 GLN A CA 1
ATOM 721 C C . GLN A 1 91 ? -19.400 -1.248 22.091 1.00 82.19 91 GLN A C 1
ATOM 723 O O . GLN A 1 91 ? -19.349 -0.207 21.433 1.00 82.19 91 GLN A O 1
ATOM 728 N N . TYR A 1 92 ? -18.294 -1.842 22.542 1.00 79.94 92 TYR A N 1
ATOM 729 C CA . TYR A 1 92 ? -16.941 -1.386 22.220 1.00 79.94 92 TYR A CA 1
ATOM 730 C C . TYR A 1 92 ? -16.399 -2.070 20.959 1.00 79.94 92 TYR A C 1
ATOM 732 O O . TYR A 1 92 ? -16.566 -3.275 20.763 1.00 79.94 92 TYR A O 1
ATOM 740 N N . PHE A 1 93 ? -15.687 -1.304 20.127 1.00 79.31 93 PHE A N 1
ATOM 741 C CA . PHE A 1 93 ? -15.018 -1.799 18.922 1.00 79.31 93 PHE A CA 1
ATOM 742 C C . PHE A 1 93 ? -13.499 -1.712 19.070 1.00 79.31 93 PHE A C 1
ATOM 744 O O . PHE A 1 93 ? -12.964 -0.671 19.452 1.00 79.31 93 PHE A O 1
ATOM 751 N N . SER A 1 94 ? -12.797 -2.785 18.709 1.00 79.75 94 SER A N 1
ATOM 752 C CA . SER A 1 94 ? -11.347 -2.787 18.519 1.00 79.75 94 SER A CA 1
ATOM 753 C C . SER A 1 94 ? -11.020 -2.951 17.035 1.00 79.75 94 SER A C 1
ATOM 755 O O . SER A 1 94 ? -11.704 -3.664 16.301 1.00 79.75 94 SER A O 1
ATOM 757 N N . VAL A 1 95 ? -9.979 -2.254 16.576 1.00 76.31 95 VAL A N 1
ATOM 758 C CA . VAL A 1 95 ? -9.488 -2.353 15.197 1.00 76.31 95 VAL A CA 1
ATOM 759 C C . VAL A 1 95 ? -8.007 -2.638 15.241 1.00 76.31 95 VAL A C 1
ATOM 761 O O . VAL A 1 95 ? -7.221 -1.809 15.696 1.00 76.31 95 VAL A O 1
ATOM 764 N N . GLU A 1 96 ? -7.630 -3.803 14.734 1.00 78.19 96 GLU A N 1
ATOM 765 C CA . GLU A 1 96 ? -6.232 -4.124 14.501 1.00 78.19 96 GLU A CA 1
ATOM 766 C C . GLU A 1 96 ? -5.783 -3.481 13.194 1.00 78.19 96 GLU A C 1
ATOM 768 O O . GLU A 1 96 ? -6.303 -3.758 12.108 1.00 78.19 96 GLU A O 1
ATOM 773 N N . LEU A 1 97 ? -4.813 -2.580 13.313 1.00 74.19 97 LEU A N 1
ATOM 774 C CA . LEU A 1 97 ? -4.164 -1.974 12.167 1.00 74.19 97 LEU A CA 1
ATOM 775 C C . LEU A 1 97 ? -2.915 -2.791 11.813 1.00 74.19 97 LEU A C 1
ATOM 777 O O . LEU A 1 97 ? -2.213 -3.250 12.713 1.00 74.19 97 LEU A O 1
ATOM 781 N N . PRO A 1 98 ? -2.602 -2.965 10.520 1.00 71.56 98 PRO A N 1
ATOM 782 C CA . PRO A 1 98 ? -1.317 -3.514 10.110 1.00 71.56 98 PRO A CA 1
ATOM 783 C C . PRO A 1 98 ? -0.160 -2.622 10.576 1.00 71.56 98 PRO A C 1
ATOM 785 O O . PRO A 1 98 ? -0.370 -1.456 10.903 1.00 71.56 98 PRO A O 1
ATOM 788 N N . ASP A 1 99 ? 1.074 -3.126 10.487 1.00 71.00 99 ASP A N 1
ATOM 789 C CA . ASP A 1 99 ? 2.303 -2.407 10.881 1.00 71.00 99 ASP A CA 1
ATOM 790 C C . ASP A 1 99 ? 2.473 -1.021 10.238 1.00 71.00 99 ASP A C 1
ATOM 792 O O . ASP A 1 99 ? 3.207 -0.171 10.738 1.00 71.00 99 ASP A O 1
ATOM 796 N N . ASP A 1 100 ? 1.813 -0.774 9.106 1.00 69.88 100 ASP A N 1
ATOM 797 C CA . ASP A 1 100 ? 1.832 0.525 8.443 1.00 69.88 100 ASP A CA 1
ATOM 798 C C . ASP A 1 100 ? 0.810 1.529 9.006 1.00 69.88 100 ASP A C 1
ATOM 800 O O . ASP A 1 100 ? 0.799 2.684 8.580 1.00 69.8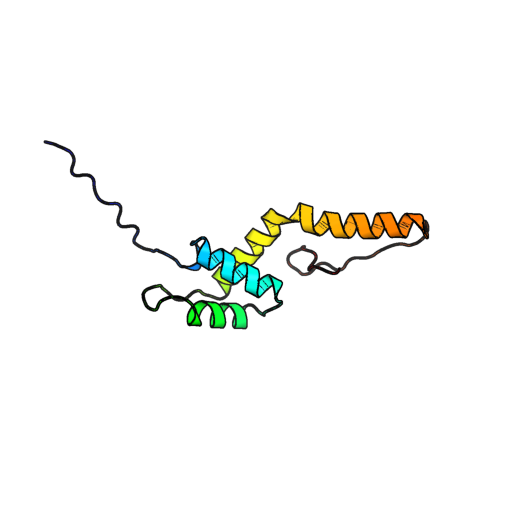8 100 ASP A O 1
ATOM 804 N N . GLY A 1 101 ? -0.008 1.115 9.974 1.00 68.81 101 GLY A N 1
ATOM 805 C CA . GLY A 1 101 ? -1.000 1.931 10.664 1.00 68.81 101 GLY A CA 1
ATOM 806 C C . GLY A 1 101 ? -2.239 2.248 9.827 1.00 68.81 101 GLY A C 1
ATOM 807 O O . GLY A 1 101 ? -2.963 3.183 10.172 1.00 68.81 101 GLY A O 1
ATOM 808 N N . TYR A 1 102 ? -2.488 1.532 8.720 1.00 69.31 102 TYR A N 1
ATOM 809 C CA . TYR A 1 102 ? -3.623 1.826 7.838 1.00 69.31 102 TYR A CA 1
ATOM 810 C C . TYR A 1 102 ? -4.647 0.700 7.798 1.00 69.31 102 TYR A C 1
ATOM 812 O O . TYR A 1 102 ? -4.295 -0.424 7.431 1.00 69.31 102 TYR A O 1
ATOM 820 N N . PRO A 1 103 ? -5.934 0.992 8.065 1.00 68.94 103 PRO A N 1
ATOM 821 C CA . PRO A 1 103 ? -6.965 -0.017 7.917 1.00 68.94 103 PRO A CA 1
ATOM 822 C C . PRO A 1 103 ? -6.986 -0.459 6.452 1.00 68.94 103 PRO A C 1
ATOM 824 O O . PRO A 1 103 ? -7.083 0.359 5.531 1.00 68.94 103 PRO A O 1
ATOM 827 N N . ARG A 1 104 ? -6.845 -1.767 6.221 1.00 66.62 104 ARG A N 1
ATOM 828 C CA . ARG A 1 104 ? -7.205 -2.345 4.921 1.00 66.62 104 ARG A CA 1
ATOM 829 C C . ARG A 1 104 ? -8.722 -2.239 4.805 1.00 66.62 104 ARG A C 1
ATOM 831 O O . ARG A 1 104 ? -9.395 -2.167 5.826 1.00 66.62 104 ARG A O 1
ATOM 838 N N . ASN A 1 105 ? -9.261 -2.165 3.593 1.00 56.91 105 ASN A N 1
ATOM 839 C CA . ASN A 1 105 ? -10.712 -2.119 3.450 1.00 56.91 105 ASN A CA 1
ATOM 840 C C . ASN A 1 105 ? -11.324 -3.354 4.145 1.00 56.91 105 ASN A C 1
ATOM 842 O O . ASN A 1 105 ? -11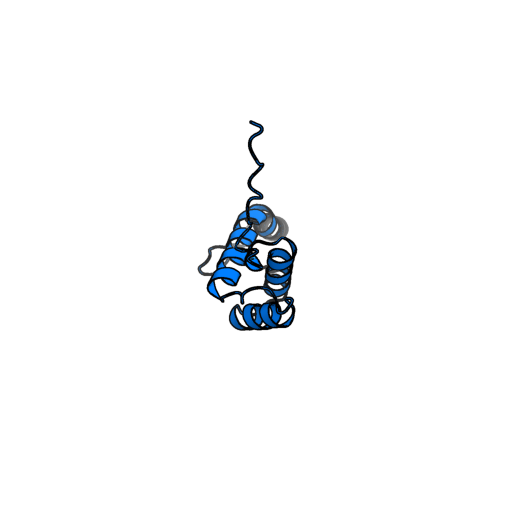.028 -4.473 3.734 1.00 56.91 105 ASN A O 1
ATOM 846 N N . ILE A 1 106 ? -12.079 -3.141 5.225 1.00 58.03 106 ILE A N 1
ATOM 847 C CA . ILE A 1 106 ? -12.709 -4.194 6.041 1.00 58.03 106 ILE A CA 1
ATOM 848 C C . ILE A 1 106 ? -14.230 -4.262 5.818 1.00 58.03 106 ILE A C 1
ATOM 850 O O . ILE A 1 106 ? -14.907 -5.010 6.519 1.00 58.03 106 ILE A O 1
ATOM 854 N N . PHE A 1 107 ? -14.749 -3.495 4.850 1.00 54.88 107 PHE A N 1
ATOM 855 C CA . PHE A 1 107 ? -16.158 -3.452 4.451 1.00 54.88 107 PHE A CA 1
ATOM 856 C C . PHE A 1 107 ? -16.316 -3.747 2.960 1.00 54.88 107 PHE A C 1
ATOM 858 O O . PHE A 1 107 ? -15.509 -3.215 2.154 1.00 54.88 107 PHE A O 1
#

Radius of gyration: 20.34 Å; chains: 1; bounding box: 53×45×55 Å

pLDDT: mean 81.1, std 12.58, range [46.97, 95.62]